Protein AF-A0A354AYI9-F1 (afdb_monomer)

Sequence (70 aa):
MNTLVLRHVPGGLYRRLKAVAAGLPGGPPTQRPNAEETRRWLEQQVWALPLLDHRQADEILGYGDDGLCS

Radius of gyration: 19.74 Å; Cα contacts (8 Å, |Δi|>4): 26; chains: 1; bounding box: 46×25×35 Å

Mean predicted aligned error: 14.9 Å

pLDDT: mean 76.09, std 13.74, range [38.78, 93.56]

Secondary structure (DSSP, 8-state):
-------S--HHHHHHHHHHHTT-TTSS-SSPPPHHHHHHHHHHHTTTSPPS----HHHHHTB-TT--B-

Solvent-accessible surface area (backbone atoms only — not comparable to full-atom values): 4672 Å² total; per-residue (Å²): 136,88,79,86,82,83,77,90,68,55,71,70,57,47,52,47,53,52,32,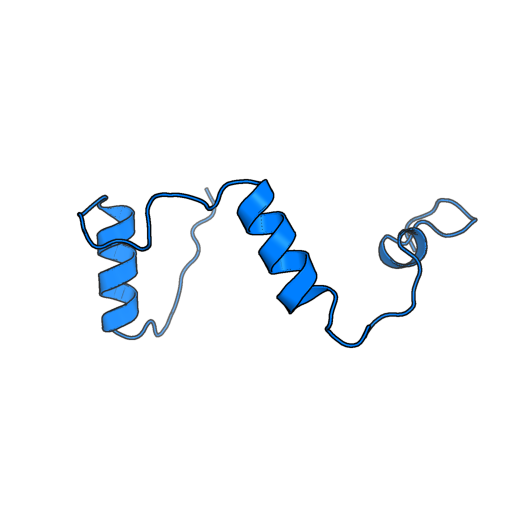45,78,65,71,42,96,82,40,75,77,86,69,73,72,52,73,66,60,47,49,54,49,41,57,66,64,54,69,70,48,83,82,88,71,88,68,52,75,44,60,72,69,24,44,46,100,83,68,48,78,115

Foldseek 3Di:
DDDDDDPPDDPVRVVQVVCVVVVHPPHDPPDDDDPVRVVVCCVVPPVPDDDPDPDDPCVVQCCDVVRDND

Structure (mmCIF, N/CA/C/O backbone):
data_AF-A0A354AYI9-F1
#
_entry.id   AF-A0A354AYI9-F1
#
loop_
_atom_site.group_PDB
_atom_site.id
_atom_site.type_symbol
_atom_site.label_atom_id
_atom_site.label_alt_id
_atom_site.label_comp_id
_atom_site.label_asym_id
_atom_site.label_entity_id
_atom_site.label_seq_id
_atom_site.pdbx_PDB_ins_code
_atom_site.Cartn_x
_atom_site.Cartn_y
_atom_site.Cartn_z
_atom_site.occupancy
_atom_site.B_iso_or_equiv
_atom_site.auth_seq_id
_atom_site.auth_comp_id
_atom_site.auth_asym_id
_atom_site.auth_atom_id
_atom_site.pdbx_PDB_model_num
ATOM 1 N N . MET A 1 1 ? -17.708 7.833 -18.490 1.00 38.78 1 MET A N 1
ATOM 2 C CA . MET A 1 1 ? -18.420 7.812 -17.191 1.00 38.78 1 MET A CA 1
ATOM 3 C C . MET A 1 1 ? -18.383 6.383 -16.684 1.00 38.78 1 MET A C 1
ATOM 5 O O . MET A 1 1 ? -19.110 5.552 -17.209 1.00 38.78 1 MET A O 1
ATOM 9 N N . ASN A 1 2 ? -17.477 6.075 -15.754 1.00 39.88 2 ASN A N 1
ATOM 10 C CA . ASN A 1 2 ? -17.287 4.706 -15.270 1.00 39.88 2 ASN A CA 1
ATOM 11 C C . ASN A 1 2 ? -18.122 4.505 -14.007 1.00 39.88 2 ASN A C 1
ATOM 13 O O . ASN A 1 2 ? -17.836 5.098 -12.969 1.00 39.88 2 ASN A O 1
ATOM 17 N N . THR A 1 3 ? -19.165 3.685 -14.104 1.00 59.00 3 THR A N 1
ATOM 18 C CA . THR A 1 3 ? -20.021 3.335 -12.969 1.00 59.00 3 THR A CA 1
ATOM 19 C C . THR A 1 3 ? -19.568 1.995 -12.406 1.00 59.00 3 THR A C 1
ATOM 21 O O . THR A 1 3 ? -19.713 0.960 -13.051 1.00 59.00 3 THR A O 1
ATOM 24 N N . LEU A 1 4 ? -19.013 2.007 -11.195 1.00 57.84 4 LEU A N 1
ATOM 25 C CA . LEU A 1 4 ? -18.737 0.785 -10.444 1.00 57.84 4 LEU A CA 1
ATOM 26 C C . LEU A 1 4 ? -20.052 0.238 -9.878 1.00 57.84 4 LEU A C 1
ATOM 28 O O . LEU A 1 4 ? -20.707 0.892 -9.068 1.00 57.84 4 LEU A O 1
ATOM 32 N N . VAL A 1 5 ? -20.441 -0.964 -10.308 1.00 72.00 5 VAL A N 1
ATOM 33 C CA . VAL A 1 5 ? -21.635 -1.662 -9.812 1.00 72.00 5 VAL A CA 1
ATOM 34 C C . VAL A 1 5 ? -21.208 -2.709 -8.790 1.00 72.00 5 VAL A C 1
ATOM 36 O O . VAL A 1 5 ? -20.686 -3.764 -9.143 1.00 72.00 5 VAL A O 1
ATOM 39 N N . LEU A 1 6 ? -21.454 -2.428 -7.513 1.00 69.12 6 LEU A N 1
ATOM 40 C CA . LEU A 1 6 ? -21.236 -3.374 -6.420 1.00 69.12 6 LEU A CA 1
ATOM 41 C C . LEU A 1 6 ? -22.485 -4.252 -6.239 1.00 69.12 6 LEU A C 1
ATOM 43 O O . LEU A 1 6 ? -23.584 -3.736 -6.038 1.00 69.12 6 LEU A O 1
ATOM 47 N N . ARG A 1 7 ? -22.325 -5.579 -6.292 1.00 77.19 7 ARG A N 1
ATOM 48 C CA . ARG A 1 7 ? -23.398 -6.558 -6.025 1.00 77.19 7 ARG A CA 1
ATOM 49 C C . ARG A 1 7 ? -23.209 -7.162 -4.628 1.00 77.19 7 ARG A C 1
ATOM 51 O O . ARG A 1 7 ? -22.081 -7.282 -4.168 1.00 77.19 7 ARG A O 1
ATOM 58 N N . HIS A 1 8 ? -24.307 -7.530 -3.960 1.00 73.94 8 HIS A N 1
ATOM 59 C CA . HIS A 1 8 ? -24.311 -8.123 -2.607 1.00 73.94 8 HIS A CA 1
ATOM 60 C C . HIS A 1 8 ? -23.683 -7.261 -1.497 1.00 73.94 8 HIS A C 1
ATOM 62 O O . HIS A 1 8 ? -23.029 -7.772 -0.593 1.00 73.94 8 HIS A O 1
ATOM 68 N N . VAL A 1 9 ? -23.905 -5.946 -1.524 1.00 75.31 9 VAL A N 1
ATOM 69 C CA . VAL A 1 9 ? -23.424 -5.061 -0.455 1.00 75.31 9 VAL A CA 1
ATOM 70 C C . VAL A 1 9 ? -24.242 -5.296 0.826 1.00 75.31 9 VAL A C 1
ATOM 72 O O . VAL A 1 9 ? -25.458 -5.090 0.803 1.00 75.31 9 VAL A O 1
ATOM 75 N N . PRO A 1 10 ? -23.618 -5.674 1.960 1.00 82.81 10 PRO A N 1
ATOM 76 C CA . PRO A 1 10 ? -24.315 -5.793 3.239 1.00 82.81 10 PRO A CA 1
ATOM 77 C C . PRO A 1 10 ? -25.029 -4.485 3.602 1.00 82.81 10 PRO A C 1
ATOM 79 O O . PRO A 1 10 ? -24.471 -3.399 3.439 1.00 82.81 10 PRO A O 1
ATOM 82 N N . GLY A 1 11 ? -26.253 -4.562 4.132 1.00 77.12 11 GLY A N 1
ATOM 83 C CA . GLY A 1 11 ? -27.110 -3.378 4.323 1.00 77.12 11 GLY A CA 1
ATOM 84 C C . GLY A 1 11 ? -26.494 -2.263 5.184 1.00 77.12 11 GLY A C 1
ATOM 85 O O . GLY A 1 11 ? -26.777 -1.084 4.963 1.00 77.12 11 GLY A O 1
ATOM 86 N N . GLY A 1 12 ? -25.617 -2.609 6.133 1.00 80.69 12 GLY A N 1
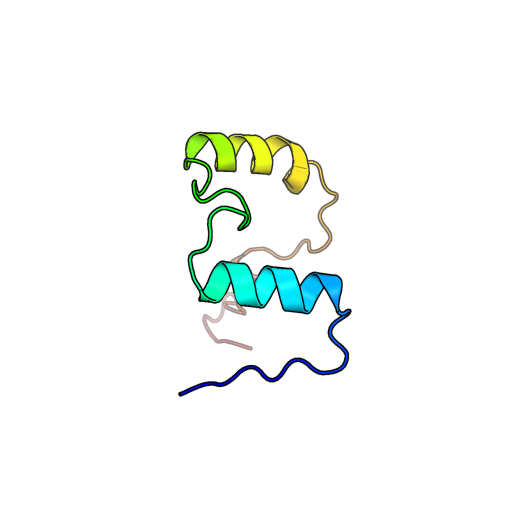ATOM 87 C CA . GLY A 1 12 ? -24.852 -1.634 6.920 1.00 80.69 12 GLY A CA 1
ATOM 88 C C . GLY A 1 12 ? -23.796 -0.882 6.100 1.00 80.69 12 GLY A C 1
ATOM 89 O O . GLY A 1 12 ? -23.629 0.326 6.271 1.00 80.69 12 GLY A O 1
ATOM 90 N N . LEU A 1 13 ? -23.135 -1.566 5.161 1.00 79.94 13 LEU A N 1
ATOM 91 C CA . LEU A 1 13 ? -22.153 -0.967 4.257 1.00 79.94 13 LEU A CA 1
ATOM 92 C C . LEU A 1 13 ? -22.837 -0.056 3.229 1.00 79.94 13 LEU A C 1
ATOM 94 O O . LEU A 1 13 ? -22.382 1.063 3.013 1.00 79.94 13 LEU A O 1
ATOM 98 N N . TYR A 1 14 ? -23.981 -0.475 2.678 1.00 80.88 14 TYR A N 1
ATOM 99 C CA . TYR A 1 14 ? -24.779 0.366 1.778 1.00 80.88 14 TYR A CA 1
ATOM 100 C C . TYR A 1 14 ? -25.231 1.668 2.457 1.00 80.88 14 TYR A C 1
ATOM 102 O O . TYR A 1 14 ? -25.080 2.749 1.889 1.00 80.88 14 TYR A O 1
ATOM 110 N N . ARG A 1 15 ? -25.728 1.590 3.702 1.00 78.19 15 ARG A N 1
ATOM 111 C CA . ARG A 1 15 ? -26.126 2.777 4.480 1.00 78.19 15 ARG A CA 1
ATOM 112 C C . ARG A 1 15 ? -24.965 3.743 4.702 1.00 78.19 15 ARG A C 1
ATOM 114 O O . ARG A 1 15 ? -25.149 4.943 4.522 1.00 78.19 15 ARG A O 1
ATOM 121 N N . ARG A 1 16 ? -23.779 3.229 5.043 1.00 76.19 16 ARG A N 1
ATOM 122 C CA . ARG A 1 16 ? -22.569 4.050 5.192 1.00 76.19 16 ARG A CA 1
ATOM 123 C C . ARG A 1 16 ? -22.174 4.712 3.874 1.00 76.19 16 ARG A C 1
ATOM 125 O O . ARG A 1 16 ? -22.012 5.923 3.850 1.00 76.19 16 ARG A O 1
ATOM 132 N N . LEU A 1 17 ? -22.099 3.960 2.775 1.00 80.44 17 LEU A N 1
ATOM 133 C CA . LEU A 1 17 ? -21.757 4.505 1.454 1.00 80.44 17 LEU A CA 1
ATOM 134 C C . LEU A 1 17 ? -22.741 5.591 1.005 1.00 80.44 17 LEU A C 1
ATOM 136 O O . LEU A 1 17 ? -22.328 6.635 0.508 1.00 80.44 17 LEU A O 1
ATOM 140 N N . LYS A 1 18 ? -24.040 5.380 1.240 1.00 78.75 18 LYS A N 1
ATOM 141 C CA . LYS A 1 18 ? -25.081 6.367 0.945 1.00 78.75 18 LYS A CA 1
ATOM 142 C C . LYS A 1 18 ? -24.936 7.630 1.799 1.00 78.75 18 LYS A C 1
ATOM 144 O O . LYS A 1 18 ? -25.084 8.724 1.270 1.00 78.75 18 LYS A O 1
ATOM 149 N N . ALA A 1 19 ? -24.622 7.492 3.088 1.00 74.62 19 ALA A N 1
ATOM 150 C CA . ALA A 1 19 ? -24.380 8.633 3.971 1.00 74.62 19 ALA A CA 1
ATOM 151 C C . ALA A 1 19 ? -23.147 9.446 3.542 1.00 74.62 19 ALA A C 1
ATOM 153 O O . ALA A 1 19 ? -23.200 10.673 3.547 1.00 74.62 19 ALA A O 1
ATOM 154 N N . VAL A 1 20 ? -22.079 8.768 3.101 1.00 72.75 20 VAL A N 1
ATOM 155 C CA . VAL A 1 20 ? -20.867 9.403 2.555 1.00 72.75 20 VAL A CA 1
ATOM 156 C C . VAL A 1 20 ? -21.163 10.155 1.264 1.00 72.75 20 VAL A C 1
ATOM 158 O O . VAL A 1 20 ? -20.808 11.323 1.150 1.00 72.75 20 VAL A O 1
ATOM 161 N N . ALA A 1 21 ? -21.855 9.520 0.316 1.00 73.31 21 ALA A N 1
ATOM 162 C CA . ALA A 1 21 ? -22.245 10.162 -0.937 1.00 73.31 21 ALA A CA 1
ATOM 163 C C . ALA A 1 21 ? -23.178 11.369 -0.718 1.00 73.31 21 ALA A C 1
ATOM 165 O O . ALA A 1 21 ? -23.158 12.309 -1.505 1.00 73.31 21 ALA A O 1
ATOM 166 N N . ALA A 1 22 ? -23.973 11.351 0.356 1.00 73.88 22 ALA A N 1
ATOM 167 C CA . ALA A 1 22 ? -24.883 12.428 0.737 1.00 73.88 22 ALA A CA 1
ATOM 168 C C . ALA A 1 22 ? -24.246 13.512 1.633 1.00 73.88 22 ALA A C 1
ATOM 170 O O . ALA A 1 22 ? -24.944 14.446 2.020 1.00 73.88 22 ALA A O 1
ATOM 171 N N . GLY A 1 23 ? -22.962 13.396 1.998 1.00 63.44 23 GLY A N 1
ATOM 172 C CA . GLY A 1 23 ? -22.275 14.373 2.853 1.00 63.44 23 GLY A CA 1
ATOM 173 C C . GLY A 1 23 ? -22.833 14.480 4.279 1.00 63.44 23 GLY A C 1
ATOM 174 O O . GLY A 1 23 ? -22.676 15.516 4.922 1.00 63.44 23 GLY A O 1
ATOM 175 N N . LEU A 1 24 ? -23.508 13.440 4.780 1.00 67.94 24 LEU A N 1
ATOM 176 C CA . LEU A 1 24 ? -24.143 13.464 6.099 1.00 67.94 24 LEU A CA 1
ATOM 177 C C . LEU A 1 24 ? -23.103 13.294 7.230 1.00 67.94 24 LEU A C 1
ATOM 179 O O . LEU A 1 24 ? -22.194 12.463 7.108 1.00 67.94 24 LEU A O 1
ATOM 183 N N . PRO A 1 25 ? -23.240 14.033 8.353 1.00 51.91 25 PRO A N 1
ATOM 184 C CA . PRO A 1 25 ? -22.339 13.934 9.500 1.00 51.91 25 PRO A CA 1
ATOM 185 C C . PRO A 1 25 ? -22.472 12.541 10.130 1.00 51.91 25 PRO A C 1
ATOM 187 O O . PRO A 1 25 ? -23.494 12.198 10.718 1.00 51.91 25 PRO A O 1
ATOM 190 N N . GLY A 1 26 ? -21.458 11.702 9.925 1.00 54.53 26 GLY A N 1
ATOM 191 C CA . GLY A 1 26 ? -21.500 10.259 10.194 1.00 54.53 26 GLY A CA 1
ATOM 192 C C . GLY A 1 26 ? -20.743 9.411 9.162 1.00 54.53 26 GLY A C 1
ATOM 193 O O . GLY A 1 26 ? -20.650 8.192 9.317 1.00 54.53 26 GLY A O 1
ATOM 194 N N . GLY A 1 27 ? -20.199 10.039 8.112 1.00 52.12 27 GLY A N 1
ATOM 195 C CA . GLY A 1 27 ? -19.189 9.437 7.239 1.00 52.12 27 GLY A CA 1
ATOM 196 C C . GLY A 1 27 ? -17.867 9.124 7.967 1.00 52.12 27 GLY A C 1
ATOM 197 O O . GLY A 1 27 ? -17.647 9.617 9.075 1.00 52.12 27 GLY A O 1
ATOM 198 N N . PRO A 1 28 ? -16.980 8.300 7.367 1.00 55.50 28 PRO A N 1
ATOM 199 C CA . PRO A 1 28 ? -15.633 8.083 7.885 1.00 55.50 28 PRO A CA 1
ATOM 200 C C . PRO A 1 28 ? -14.919 9.437 8.023 1.00 55.50 28 PRO A C 1
ATOM 202 O O . PRO A 1 28 ? -15.301 10.379 7.324 1.00 55.50 28 PRO A O 1
ATOM 205 N N . PRO A 1 29 ? -13.930 9.549 8.929 1.00 56.91 29 PRO A N 1
ATOM 206 C CA . PRO A 1 29 ? -13.313 10.823 9.283 1.00 56.91 29 PRO A CA 1
ATOM 207 C C . PRO A 1 29 ? -12.993 11.646 8.032 1.00 56.91 29 PRO A C 1
ATOM 209 O O . PRO A 1 29 ? -12.276 11.204 7.138 1.00 56.91 29 PRO A O 1
ATOM 212 N N . THR A 1 30 ? -13.583 12.839 7.967 1.00 59.16 30 THR A N 1
ATOM 213 C CA . THR A 1 30 ? -13.479 13.768 6.834 1.00 59.16 30 THR A CA 1
ATOM 214 C C . THR A 1 30 ? -12.051 14.275 6.642 1.00 59.16 30 THR A C 1
ATOM 216 O O . THR A 1 30 ? -11.683 14.725 5.558 1.00 59.16 30 THR A O 1
ATOM 219 N N . GLN A 1 31 ? -11.236 14.208 7.696 1.00 64.31 31 GLN A N 1
ATOM 220 C CA . GLN A 1 31 ? -9.824 14.534 7.623 1.00 64.31 31 GLN A CA 1
ATOM 221 C C . GLN A 1 31 ? -9.060 13.345 7.062 1.00 64.31 31 GLN A C 1
ATOM 223 O O . GLN A 1 31 ? -8.847 12.337 7.735 1.00 64.31 31 GLN A O 1
ATOM 228 N N . ARG A 1 32 ? -8.611 13.502 5.813 1.00 67.56 32 ARG A N 1
ATOM 229 C CA . ARG A 1 32 ? -7.45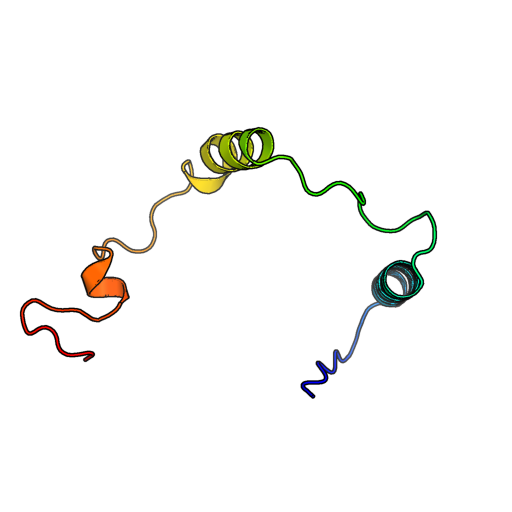8 12.742 5.341 1.00 67.56 32 ARG A CA 1
ATOM 230 C C . ARG A 1 32 ? -6.325 12.992 6.343 1.00 67.56 32 ARG A C 1
ATOM 232 O O . ARG A 1 32 ? -6.073 14.166 6.631 1.00 67.56 32 ARG A O 1
ATOM 239 N N . PRO A 1 33 ? -5.686 11.939 6.881 1.00 76.19 33 PRO A N 1
ATOM 240 C CA . PRO A 1 33 ? -4.518 12.117 7.728 1.00 76.19 33 PRO A CA 1
ATOM 241 C C . PRO A 1 33 ? -3.503 12.982 6.989 1.00 76.19 33 PRO A C 1
ATOM 243 O O . PRO A 1 33 ? -3.382 12.914 5.759 1.00 76.19 33 PRO A O 1
ATOM 246 N N . ASN A 1 34 ? -2.809 13.840 7.728 1.00 86.31 34 ASN A N 1
ATOM 247 C CA . ASN A 1 34 ? -1.791 14.669 7.106 1.00 86.31 34 ASN A CA 1
ATOM 248 C C . ASN A 1 34 ? -0.633 13.785 6.598 1.00 86.31 34 ASN A C 1
ATOM 250 O O . ASN A 1 34 ? -0.518 12.602 6.943 1.00 86.31 34 ASN A O 1
ATOM 254 N N . ALA A 1 35 ? 0.215 14.339 5.731 1.00 90.38 35 ALA A N 1
ATOM 255 C CA . ALA A 1 35 ? 1.284 13.568 5.097 1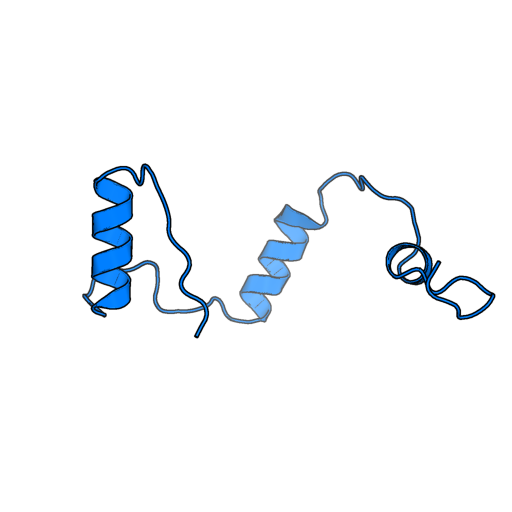.00 90.38 35 ALA A CA 1
ATOM 256 C C . ALA A 1 35 ? 2.250 12.940 6.120 1.00 90.38 35 ALA A C 1
ATOM 258 O O . ALA A 1 35 ? 2.692 11.810 5.930 1.00 90.38 35 ALA A O 1
ATOM 259 N N . GLU A 1 36 ? 2.526 13.633 7.228 1.00 93.50 36 GLU A N 1
ATOM 260 C CA . GLU A 1 36 ? 3.433 13.157 8.276 1.00 93.50 36 GLU A CA 1
ATOM 261 C C . GLU A 1 36 ? 2.805 12.032 9.112 1.00 93.50 36 GLU A C 1
ATOM 263 O O . GLU A 1 36 ? 3.460 11.029 9.392 1.00 93.50 36 GLU A O 1
ATOM 268 N N . GLU A 1 37 ? 1.521 12.145 9.456 1.00 88.94 37 GLU A N 1
ATOM 269 C CA . GLU A 1 37 ? 0.764 11.066 10.106 1.00 88.94 37 GLU A CA 1
ATOM 270 C C . GLU A 1 37 ? 0.718 9.815 9.227 1.00 88.94 37 GLU A C 1
ATOM 272 O O . GLU A 1 37 ? 0.947 8.702 9.703 1.00 88.94 37 GLU A O 1
ATOM 277 N N . THR A 1 38 ? 0.479 10.008 7.928 1.00 91.38 38 THR A N 1
ATOM 278 C CA . THR A 1 38 ? 0.442 8.919 6.948 1.00 91.38 38 THR A CA 1
ATOM 279 C C . THR A 1 38 ? 1.808 8.246 6.827 1.00 91.38 38 THR A C 1
ATOM 281 O O . THR A 1 38 ? 1.882 7.020 6.865 1.00 91.38 38 THR A O 1
ATOM 284 N N . ARG A 1 39 ? 2.897 9.023 6.744 1.00 92.88 39 ARG A N 1
ATOM 285 C CA . ARG A 1 39 ? 4.270 8.501 6.681 1.00 92.88 39 ARG A CA 1
ATOM 286 C C . ARG A 1 39 ? 4.616 7.658 7.905 1.00 92.88 39 ARG A C 1
ATOM 288 O O . ARG A 1 39 ? 5.102 6.544 7.752 1.00 92.88 39 ARG A O 1
ATOM 295 N N . ARG A 1 40 ? 4.323 8.150 9.112 1.00 92.75 40 ARG A N 1
ATOM 296 C CA . ARG A 1 40 ? 4.593 7.401 10.351 1.00 92.75 40 ARG A CA 1
ATOM 297 C C . ARG A 1 40 ? 3.820 6.091 10.411 1.00 92.75 40 ARG A C 1
ATOM 299 O O . ARG A 1 40 ? 4.376 5.071 10.806 1.00 92.75 40 ARG A O 1
ATOM 306 N N . TRP A 1 41 ? 2.549 6.110 10.013 1.00 92.50 41 TRP A N 1
ATOM 307 C CA . TRP A 1 41 ? 1.739 4.895 9.952 1.00 92.50 41 TRP A CA 1
ATOM 308 C C . TRP A 1 41 ? 2.320 3.881 8.960 1.00 92.50 41 TRP A C 1
ATOM 310 O O . TRP A 1 41 ? 2.448 2.702 9.285 1.00 92.50 41 TRP A O 1
ATOM 320 N N . LEU A 1 42 ? 2.718 4.354 7.778 1.00 93.56 42 LEU A N 1
ATOM 321 C CA . LEU A 1 42 ? 3.356 3.555 6.738 1.00 93.56 42 LEU A CA 1
ATOM 322 C C . LEU A 1 42 ? 4.642 2.888 7.258 1.00 93.56 42 LEU A C 1
ATOM 324 O O . LEU A 1 42 ? 4.753 1.665 7.205 1.00 93.56 42 LEU A O 1
ATOM 328 N N . GLU A 1 43 ? 5.556 3.655 7.854 1.00 92.56 43 GLU A N 1
ATOM 329 C CA . GLU A 1 43 ? 6.806 3.140 8.436 1.00 92.56 43 GLU A CA 1
ATOM 330 C C . GLU A 1 43 ? 6.561 2.059 9.503 1.00 92.56 43 GLU A C 1
ATOM 332 O O . GLU A 1 43 ? 7.259 1.049 9.542 1.00 92.56 43 GLU A O 1
ATOM 337 N N . GLN A 1 44 ? 5.547 2.237 10.354 1.00 91.88 44 GLN A N 1
ATOM 338 C CA . GLN A 1 44 ? 5.258 1.302 11.445 1.00 91.88 44 GLN A CA 1
ATOM 339 C C . GLN A 1 44 ? 4.540 0.030 10.992 1.00 91.88 44 GLN A C 1
ATOM 341 O O . GLN A 1 44 ? 4.775 -1.035 11.557 1.00 91.88 44 GLN A O 1
ATOM 346 N N . GLN A 1 45 ? 3.613 0.145 10.040 1.00 92.12 45 GLN A N 1
ATOM 347 C CA . GLN A 1 45 ? 2.686 -0.940 9.708 1.00 92.12 45 GLN A CA 1
ATOM 348 C C . GLN A 1 45 ? 3.030 -1.646 8.404 1.00 92.12 45 GLN A C 1
ATOM 350 O O . GLN A 1 45 ? 2.788 -2.841 8.291 1.00 92.12 45 GLN A O 1
ATOM 355 N N . VAL A 1 46 ? 3.564 -0.922 7.420 1.00 90.31 46 VAL A N 1
ATOM 356 C CA . VAL A 1 46 ? 3.794 -1.453 6.072 1.00 90.31 46 VAL A CA 1
ATOM 357 C C . VAL A 1 46 ? 5.257 -1.843 5.877 1.00 90.31 46 VAL A C 1
ATOM 359 O O . VAL A 1 46 ? 5.523 -2.932 5.382 1.00 90.31 46 VAL A O 1
ATOM 362 N N . TRP A 1 47 ? 6.212 -1.022 6.322 1.00 89.88 47 TRP A N 1
ATOM 363 C CA . TRP A 1 47 ? 7.646 -1.312 6.146 1.00 89.88 47 TRP A CA 1
ATOM 364 C C . TRP A 1 47 ? 8.136 -2.460 7.036 1.00 89.88 47 TRP A C 1
ATOM 366 O O . TRP A 1 47 ? 9.150 -3.080 6.734 1.00 89.88 47 TRP A O 1
ATOM 376 N N . ALA A 1 48 ? 7.414 -2.764 8.117 1.00 88.81 48 ALA A N 1
ATOM 377 C CA . ALA A 1 48 ? 7.698 -3.910 8.977 1.00 88.81 48 ALA A CA 1
ATOM 378 C C . ALA A 1 48 ? 7.234 -5.255 8.381 1.00 88.81 48 ALA A C 1
ATOM 380 O O . ALA A 1 48 ? 7.529 -6.308 8.949 1.00 88.81 48 ALA A O 1
ATOM 381 N N . LEU A 1 49 ? 6.478 -5.245 7.276 1.00 92.69 49 LEU A N 1
ATOM 382 C CA . LEU A 1 49 ? 5.966 -6.465 6.658 1.00 92.69 49 LEU A CA 1
ATOM 383 C C . LEU A 1 49 ? 7.066 -7.193 5.874 1.00 92.69 49 LEU A C 1
ATOM 385 O O . LEU A 1 49 ? 7.948 -6.551 5.302 1.00 92.69 49 LEU A O 1
ATOM 389 N N . PRO A 1 50 ? 7.015 -8.535 5.812 1.00 92.44 50 PRO A N 1
ATOM 390 C CA . PRO A 1 50 ? 7.952 -9.299 5.005 1.00 92.44 50 PRO A CA 1
ATOM 391 C C . PRO A 1 50 ? 7.807 -8.924 3.530 1.00 92.44 50 PRO A C 1
ATOM 393 O O . PRO A 1 50 ? 6.698 -8.846 2.994 1.00 92.44 50 PRO A O 1
ATOM 396 N N . LEU A 1 51 ? 8.946 -8.719 2.874 1.00 90.12 51 LEU A N 1
ATOM 397 C CA . LEU A 1 51 ? 8.987 -8.431 1.450 1.00 90.12 51 LEU A CA 1
ATOM 398 C C . LEU A 1 51 ? 8.589 -9.692 0.668 1.00 90.12 51 LEU A C 1
ATOM 400 O O . LEU A 1 51 ? 9.224 -10.734 0.812 1.00 90.12 51 LEU A O 1
ATOM 404 N N . LEU A 1 52 ? 7.519 -9.601 -0.126 1.00 91.44 52 LEU A N 1
ATOM 405 C CA . LEU A 1 52 ? 7.012 -10.720 -0.935 1.00 91.44 52 LEU A CA 1
ATOM 406 C C . LEU A 1 52 ? 7.651 -10.790 -2.324 1.00 91.44 52 LEU A C 1
ATOM 408 O O . LEU A 1 52 ? 7.736 -11.867 -2.906 1.00 91.44 52 LEU A O 1
ATOM 412 N N . ASP A 1 53 ? 8.066 -9.644 -2.858 1.00 87.00 53 ASP A N 1
ATOM 413 C CA . ASP A 1 53 ? 8.651 -9.514 -4.188 1.00 87.00 53 ASP A CA 1
ATOM 414 C C . ASP A 1 53 ? 10.038 -8.886 -4.057 1.00 87.00 53 ASP A C 1
ATOM 416 O O . ASP A 1 53 ? 10.185 -7.789 -3.523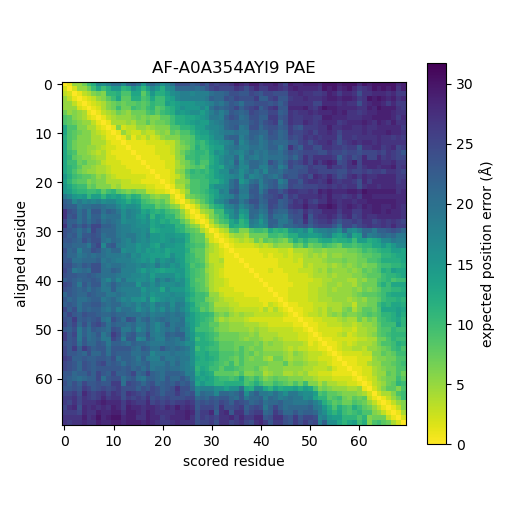 1.00 87.00 53 ASP A O 1
ATOM 420 N N . HIS A 1 54 ? 11.053 -9.618 -4.505 1.00 88.00 54 HIS A N 1
ATOM 421 C CA . HIS A 1 54 ? 12.455 -9.212 -4.419 1.00 88.00 54 HIS A CA 1
ATOM 422 C C . HIS A 1 54 ? 12.962 -8.521 -5.687 1.00 88.00 54 HIS A C 1
ATOM 424 O O . HIS A 1 54 ? 14.125 -8.112 -5.722 1.00 88.00 54 HIS A O 1
ATOM 430 N N . ARG A 1 55 ? 12.120 -8.408 -6.720 1.00 87.31 55 ARG A N 1
ATOM 431 C CA . ARG A 1 55 ? 12.456 -7.674 -7.937 1.00 87.31 55 ARG A CA 1
ATOM 432 C C . ARG A 1 55 ? 12.732 -6.213 -7.608 1.00 87.31 55 ARG A C 1
ATOM 434 O O . ARG A 1 55 ? 12.088 -5.618 -6.742 1.00 87.31 55 ARG A O 1
ATOM 441 N N . GLN A 1 56 ? 13.689 -5.632 -8.314 1.00 83.62 56 GLN A N 1
ATOM 442 C CA . GLN A 1 56 ? 13.951 -4.203 -8.246 1.00 83.62 56 GLN A CA 1
ATOM 443 C C . GLN A 1 56 ? 12.824 -3.420 -8.927 1.00 83.62 56 GLN A C 1
ATOM 445 O O . GLN A 1 56 ? 12.040 -3.966 -9.704 1.00 83.62 56 GLN A O 1
ATOM 450 N N . ALA A 1 57 ? 12.726 -2.123 -8.628 1.00 84.12 57 ALA A N 1
ATOM 451 C CA . ALA A 1 57 ? 11.639 -1.279 -9.127 1.00 84.12 57 ALA A CA 1
ATOM 452 C C . ALA A 1 57 ? 11.500 -1.334 -10.660 1.00 84.12 57 ALA A C 1
ATOM 454 O O . ALA A 1 57 ? 10.385 -1.448 -11.168 1.00 84.12 57 ALA A O 1
ATOM 455 N N . ASP A 1 58 ? 12.620 -1.329 -11.380 1.00 82.62 58 ASP A N 1
ATOM 456 C CA . ASP A 1 58 ? 12.639 -1.357 -12.845 1.0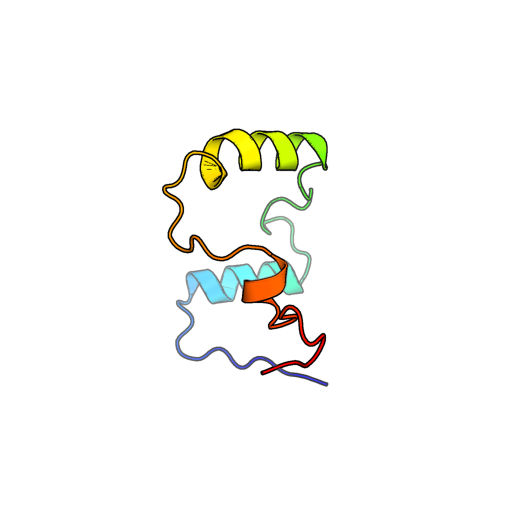0 82.62 58 ASP A CA 1
ATOM 457 C C . ASP A 1 58 ? 12.167 -2.709 -13.402 1.00 82.62 58 ASP A C 1
ATOM 459 O O . ASP A 1 58 ? 11.350 -2.757 -14.321 1.00 82.62 58 ASP A O 1
ATOM 463 N N . GLU A 1 59 ? 12.549 -3.814 -12.758 1.00 81.56 59 GLU A N 1
ATOM 464 C CA . GLU A 1 59 ? 12.084 -5.166 -13.096 1.00 81.56 59 GLU A CA 1
ATOM 465 C C . GLU A 1 59 ? 10.584 -5.362 -12.818 1.00 81.56 59 GLU A C 1
ATOM 467 O 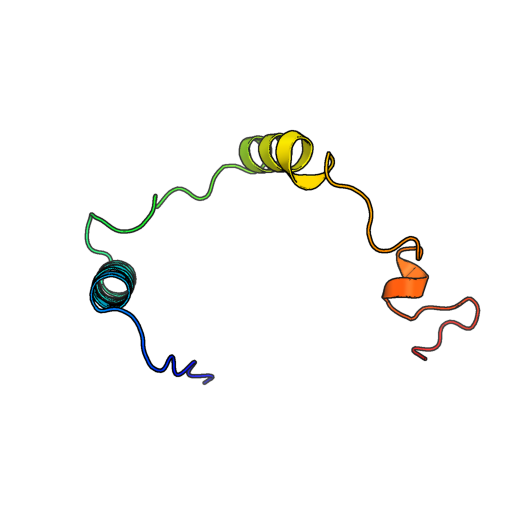O . GLU A 1 59 ? 9.909 -6.134 -13.501 1.00 81.56 59 GLU A O 1
ATOM 472 N N . ILE A 1 60 ? 10.034 -4.670 -11.814 1.00 82.69 60 ILE A N 1
ATOM 473 C CA . ILE A 1 60 ? 8.589 -4.675 -11.536 1.00 82.69 60 ILE A CA 1
ATOM 474 C C . ILE A 1 60 ? 7.831 -3.948 -12.648 1.00 82.69 60 ILE A C 1
ATOM 476 O O . ILE A 1 60 ? 6.751 -4.389 -13.044 1.00 82.69 60 ILE A O 1
ATOM 480 N N . LEU A 1 61 ? 8.388 -2.842 -13.142 1.00 82.50 61 LEU A N 1
ATOM 481 C CA . LEU A 1 61 ? 7.812 -2.048 -14.227 1.00 82.50 61 LEU A CA 1
ATOM 482 C C . LEU A 1 61 ? 8.054 -2.660 -15.614 1.00 82.50 61 LEU A C 1
ATOM 484 O O . LEU A 1 61 ? 7.426 -2.224 -16.577 1.00 82.50 61 LEU A O 1
ATOM 488 N N . GLY A 1 62 ? 8.934 -3.659 -15.710 1.00 76.38 62 GLY A N 1
ATOM 489 C CA . GLY A 1 62 ? 9.335 -4.267 -16.974 1.00 76.38 62 GLY A CA 1
ATOM 490 C C . GLY A 1 62 ? 10.309 -3.403 -17.774 1.00 76.38 62 GLY A C 1
ATOM 491 O O . GLY A 1 62 ? 10.490 -3.663 -18.954 1.00 76.38 62 GLY A O 1
ATOM 492 N N . TYR A 1 63 ? 10.933 -2.395 -17.157 1.00 73.31 63 TYR A N 1
ATOM 493 C CA . TYR A 1 63 ? 12.077 -1.696 -17.737 1.00 73.31 63 TYR A CA 1
ATOM 494 C C . TYR A 1 63 ? 13.329 -2.529 -17.449 1.00 73.31 63 TYR A C 1
ATOM 496 O O . TYR A 1 63 ? 14.043 -2.284 -16.482 1.00 73.31 63 TYR A O 1
ATOM 504 N N . GLY A 1 64 ? 13.557 -3.572 -18.247 1.00 68.69 64 GLY A N 1
ATOM 505 C CA . GLY A 1 64 ? 14.823 -4.303 -18.214 1.00 68.69 64 GLY A CA 1
ATOM 506 C C . GLY A 1 64 ? 15.993 -3.438 -18.700 1.00 68.69 64 GLY A C 1
ATOM 507 O O . GLY A 1 64 ? 15.810 -2.300 -19.136 1.00 68.69 64 GLY A O 1
ATOM 508 N N . ASP A 1 65 ? 17.207 -3.997 -18.690 1.00 66.62 65 ASP A N 1
ATOM 509 C CA . ASP A 1 65 ? 18.411 -3.347 -19.246 1.00 66.62 65 ASP A CA 1
ATOM 510 C C . ASP A 1 65 ? 18.283 -2.992 -20.744 1.00 66.62 65 ASP A C 1
ATOM 512 O O . ASP A 1 65 ? 19.058 -2.198 -21.277 1.00 66.62 65 ASP A O 1
ATOM 516 N N . ASP A 1 66 ? 17.303 -3.569 -21.440 1.00 69.25 66 ASP A N 1
ATOM 517 C CA . ASP A 1 66 ? 16.973 -3.290 -22.836 1.00 69.25 66 ASP A CA 1
ATOM 518 C C . ASP A 1 66 ? 16.005 -2.106 -23.019 1.00 69.25 66 ASP A C 1
ATOM 520 O O . ASP A 1 66 ? 15.785 -1.661 -24.147 1.00 69.25 66 ASP A O 1
ATOM 5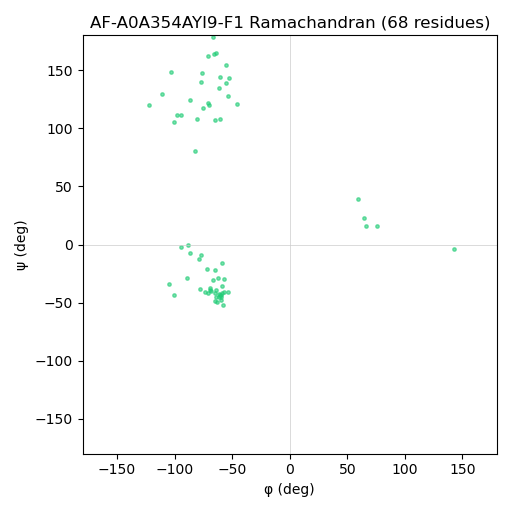24 N N . GLY A 1 67 ? 15.451 -1.562 -21.930 1.00 61.88 67 GLY A N 1
ATOM 525 C CA . GLY A 1 67 ? 14.525 -0.430 -21.952 1.00 61.88 67 GLY A CA 1
ATOM 526 C C . GLY A 1 67 ? 13.180 -0.731 -22.622 1.00 61.88 67 GLY A C 1
ATOM 527 O O . GLY A 1 67 ? 12.459 0.204 -22.979 1.00 61.88 67 GLY A O 1
ATOM 528 N N . LEU A 1 68 ? 12.835 -2.007 -22.814 1.00 57.69 68 LEU A N 1
ATOM 529 C CA . LEU A 1 68 ? 11.600 -2.435 -23.467 1.00 57.69 68 LEU A CA 1
ATOM 530 C C . LEU A 1 68 ? 10.661 -3.085 -22.451 1.00 57.69 68 LEU A C 1
ATOM 532 O O . LEU A 1 68 ? 11.054 -4.013 -21.753 1.00 57.69 68 LEU A O 1
ATOM 536 N N . CYS A 1 69 ? 9.398 -2.639 -22.413 1.00 55.91 69 CYS A N 1
ATOM 537 C CA . CYS A 1 69 ? 8.356 -3.324 -21.649 1.00 55.91 69 CYS A CA 1
ATOM 538 C C . CYS A 1 69 ? 8.192 -4.752 -22.192 1.00 55.91 69 CYS A C 1
ATOM 540 O O . CYS A 1 69 ? 7.674 -4.924 -23.300 1.00 55.91 69 CYS A O 1
ATOM 542 N N . SER A 1 70 ? 8.652 -5.741 -21.426 1.00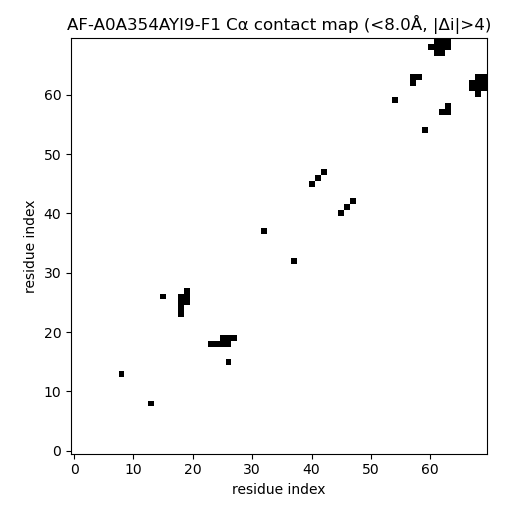 60.34 70 SER A N 1
ATOM 543 C CA . SER A 1 70 ? 8.498 -7.173 -21.727 1.00 60.34 70 SER A CA 1
ATOM 544 C C . SER A 1 70 ? 7.096 -7.689 -21.413 1.00 60.34 70 SER A C 1
ATOM 546 O O . SER A 1 70 ? 6.533 -7.276 -20.372 1.00 60.34 70 SER A O 1
#